Protein AF-A0A535TAW6-F1 (afdb_monomer_lite)

Foldseek 3Di:
DFPLVLLLVLLCQLQDLDDHDDDPLSQLVFPFDAAQADADPDPVVLVVVQVVQLVVVVVVVDDSVPRDRRNDVVNVVSNDTDPVCCPPPSSVVSNVSNVVSNVVSVPADNHWPDWDWDDDPQWIWIDTPQWIWIWRDDPDPPTHIDIDGDD

Radius of gyration: 19.99 Å; chains: 1; bounding box: 45×33×57 Å

Structure (mmCIF, N/CA/C/O backbone):
data_AF-A0A535TAW6-F1
#
_entry.id   AF-A0A535TAW6-F1
#
loop_
_atom_site.group_PDB
_atom_site.id
_atom_site.type_symbol
_atom_site.label_atom_id
_atom_site.label_alt_id
_atom_site.label_comp_id
_atom_site.label_asym_id
_atom_site.label_entity_id
_atom_site.label_seq_id
_atom_site.pdbx_PDB_ins_code
_atom_site.Cartn_x
_atom_site.Cartn_y
_atom_site.Cartn_z
_atom_site.occupancy
_atom_site.B_iso_or_equiv
_atom_site.auth_seq_id
_atom_site.auth_comp_id
_atom_site.auth_asym_id
_atom_site.auth_atom_id
_atom_site.pdbx_PDB_model_num
ATOM 1 N N . MET A 1 1 ? 9.356 -1.434 5.607 1.00 62.69 1 MET A N 1
ATOM 2 C CA . MET A 1 1 ? 8.207 -1.108 6.473 1.00 62.69 1 MET A CA 1
ATOM 3 C C . MET A 1 1 ? 7.799 -2.403 7.137 1.00 62.69 1 MET A C 1
ATOM 5 O O . MET A 1 1 ? 7.620 -3.374 6.413 1.00 62.69 1 MET A O 1
ATOM 9 N N . ASP A 1 2 ? 7.777 -2.448 8.466 1.00 83.88 2 ASP A N 1
ATOM 10 C CA . ASP A 1 2 ? 7.345 -3.631 9.215 1.00 83.88 2 ASP A CA 1
ATOM 11 C C . ASP A 1 2 ? 5.825 -3.872 9.070 1.00 83.88 2 ASP A C 1
ATOM 13 O O . ASP A 1 2 ? 5.075 -2.976 8.664 1.00 83.88 2 ASP A O 1
ATOM 17 N N . GLU A 1 3 ? 5.372 -5.098 9.369 1.00 90.38 3 GLU A N 1
ATOM 18 C CA . GLU A 1 3 ? 3.958 -5.514 9.265 1.00 90.38 3 GLU A CA 1
ATOM 19 C C . GLU A 1 3 ? 3.036 -4.599 10.094 1.00 90.38 3 GLU A C 1
ATOM 21 O O . GLU A 1 3 ? 1.936 -4.257 9.655 1.00 90.38 3 GLU A O 1
ATOM 26 N N . GLY A 1 4 ? 3.497 -4.168 11.272 1.00 92.44 4 GLY A N 1
ATOM 27 C CA . GLY A 1 4 ? 2.750 -3.319 12.197 1.00 92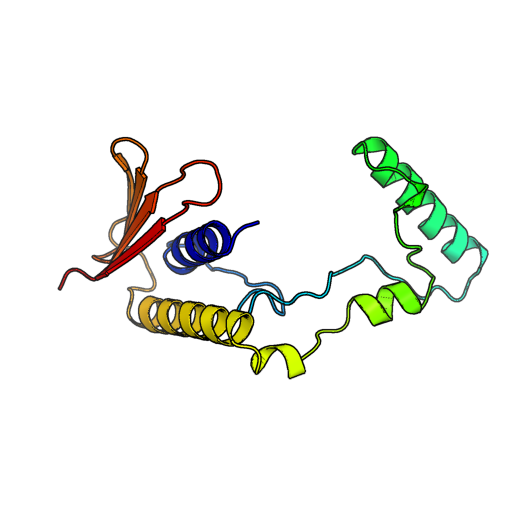.44 4 GLY A CA 1
ATOM 28 C C . GLY A 1 4 ? 2.443 -1.946 11.609 1.00 92.44 4 GLY A C 1
ATOM 29 O O . GLY A 1 4 ? 1.286 -1.523 11.586 1.00 92.44 4 GLY A O 1
ATOM 30 N N . ARG A 1 5 ? 3.452 -1.276 11.043 1.00 92.31 5 ARG A N 1
ATOM 31 C CA . ARG A 1 5 ? 3.289 0.015 10.354 1.00 92.31 5 ARG A CA 1
ATOM 32 C C . ARG A 1 5 ? 2.350 -0.086 9.155 1.00 92.31 5 ARG A C 1
ATOM 34 O O . ARG A 1 5 ? 1.511 0.795 8.973 1.00 92.31 5 ARG A O 1
ATOM 41 N N . ALA A 1 6 ? 2.439 -1.162 8.371 1.00 94.50 6 ALA A N 1
ATOM 42 C CA . ALA A 1 6 ? 1.530 -1.383 7.245 1.00 94.50 6 ALA A CA 1
ATOM 43 C C . ALA A 1 6 ? 0.074 -1.555 7.715 1.00 94.50 6 ALA A C 1
ATOM 45 O O . ALA A 1 6 ? -0.839 -0.931 7.170 1.00 94.50 6 ALA A O 1
ATOM 46 N N . LYS A 1 7 ? -0.151 -2.345 8.772 1.00 96.44 7 LYS A N 1
ATOM 47 C CA . LYS A 1 7 ? -1.482 -2.524 9.369 1.00 96.44 7 LYS A CA 1
ATOM 48 C C . LYS A 1 7 ? -2.036 -1.232 9.968 1.00 96.44 7 LYS A C 1
ATOM 50 O O . LYS A 1 7 ? -3.220 -0.949 9.782 1.00 96.44 7 LYS A O 1
ATOM 55 N N . ALA A 1 8 ? -1.195 -0.449 10.643 1.00 95.75 8 ALA A N 1
ATOM 56 C CA . ALA A 1 8 ? -1.561 0.841 11.217 1.00 95.75 8 ALA A CA 1
ATOM 57 C C . ALA A 1 8 ? -1.992 1.847 10.142 1.00 95.75 8 ALA A C 1
ATOM 59 O O . ALA A 1 8 ? -3.048 2.469 10.269 1.00 95.75 8 ALA A O 1
ATOM 60 N N . ALA A 1 9 ? -1.222 1.961 9.054 1.00 95.75 9 ALA A N 1
ATOM 61 C CA . ALA A 1 9 ? -1.565 2.817 7.922 1.00 95.75 9 ALA A CA 1
ATOM 62 C C . ALA A 1 9 ? -2.913 2.418 7.299 1.00 95.75 9 ALA A C 1
ATOM 64 O O . ALA A 1 9 ? -3.771 3.279 7.097 1.00 95.75 9 ALA A O 1
ATOM 65 N N . ALA A 1 10 ? -3.135 1.116 7.084 1.00 97.81 10 ALA A N 1
ATOM 66 C CA . ALA A 1 10 ? -4.393 0.586 6.561 1.00 97.81 10 ALA A CA 1
ATOM 67 C C . ALA A 1 10 ? -5.589 0.914 7.471 1.00 97.81 10 ALA A C 1
ATOM 69 O O . ALA A 1 10 ? -6.628 1.370 6.991 1.00 97.81 10 ALA A O 1
ATOM 70 N N . ALA A 1 11 ? -5.442 0.716 8.787 1.00 97.56 11 ALA A N 1
ATOM 71 C CA . ALA A 1 11 ? -6.494 0.989 9.764 1.00 97.56 11 ALA A CA 1
ATOM 72 C C . ALA A 1 11 ? -6.862 2.471 9.804 1.00 97.56 11 ALA A C 1
ATOM 74 O O . ALA A 1 11 ? -8.042 2.811 9.721 1.00 97.56 11 ALA A O 1
ATOM 75 N N . LEU A 1 12 ? -5.866 3.356 9.874 1.00 96.12 12 LEU A N 1
ATOM 76 C CA . LEU A 1 12 ? -6.094 4.797 9.827 1.00 96.12 12 LEU A CA 1
ATOM 77 C C . LEU A 1 12 ? -6.789 5.187 8.517 1.00 96.12 12 LEU A C 1
ATOM 79 O O . LEU A 1 12 ? -7.869 5.770 8.562 1.00 96.12 12 LEU A O 1
ATOM 83 N N . LEU A 1 13 ? -6.244 4.792 7.360 1.00 97.12 13 LEU A N 1
ATOM 84 C CA . LEU A 1 13 ? -6.798 5.107 6.038 1.00 97.12 13 LEU A CA 1
ATOM 85 C C . LEU A 1 13 ? -8.260 4.658 5.893 1.00 97.12 13 LEU A C 1
ATOM 87 O O . LEU A 1 13 ? -9.128 5.461 5.535 1.00 97.12 13 LEU A O 1
ATOM 91 N N . LEU A 1 14 ? -8.544 3.388 6.191 1.00 97.31 14 LEU A N 1
ATOM 92 C CA . LEU A 1 14 ? -9.860 2.782 5.982 1.00 97.31 14 LEU A CA 1
ATOM 93 C C . LEU A 1 14 ? -10.900 3.226 7.014 1.00 97.31 14 LEU A C 1
ATOM 95 O O . LEU A 1 14 ? -12.097 3.116 6.739 1.00 97.31 14 LEU A O 1
ATOM 99 N N . THR A 1 15 ? -10.490 3.800 8.145 1.00 95.69 15 THR A N 1
ATOM 100 C CA . THR A 1 15 ? -11.413 4.40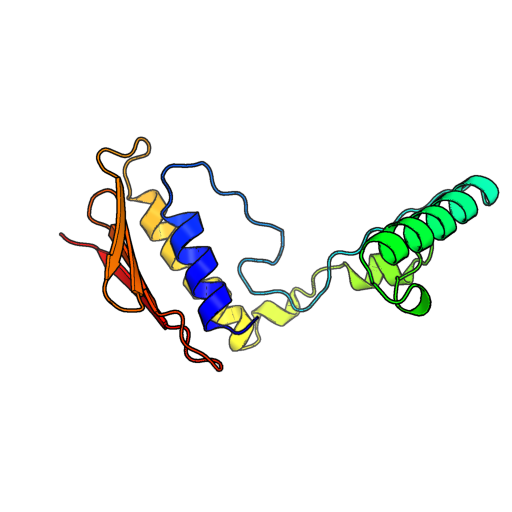5 9.118 1.00 95.69 15 THR A CA 1
ATOM 101 C C . THR A 1 15 ? -11.627 5.904 8.901 1.00 95.69 15 THR A C 1
ATOM 103 O O . THR A 1 15 ? -12.626 6.442 9.380 1.00 95.69 15 THR A O 1
ATOM 106 N N . THR A 1 16 ? -10.797 6.591 8.104 1.00 94.12 16 THR A N 1
ATOM 107 C CA . THR A 1 16 ? -10.971 8.034 7.835 1.00 94.12 16 THR A CA 1
ATOM 108 C C . THR A 1 16 ? -12.324 8.384 7.192 1.00 94.12 16 THR A C 1
ATOM 110 O O . THR A 1 16 ? -12.880 7.575 6.439 1.00 94.12 16 THR A O 1
ATOM 113 N N . PRO A 1 17 ? -12.864 9.601 7.415 1.00 94.75 17 PRO A N 1
ATOM 114 C CA . PRO A 1 17 ? -14.108 10.061 6.781 1.00 94.75 17 PRO A CA 1
ATOM 115 C C . PRO A 1 17 ? -13.993 10.299 5.266 1.00 94.75 17 PRO A C 1
ATOM 117 O O . PRO A 1 17 ? -15.006 10.521 4.608 1.00 94.75 17 PRO A O 1
ATOM 120 N N . PHE A 1 18 ? -12.785 10.262 4.703 1.00 94.12 18 PHE A N 1
ATOM 121 C CA . PHE A 1 18 ? -12.538 10.503 3.283 1.00 94.12 18 PHE A CA 1
ATOM 122 C C . PHE A 1 18 ? -12.797 9.260 2.434 1.00 94.12 18 PHE A C 1
ATOM 124 O O . PHE A 1 18 ? -13.067 8.183 2.963 1.00 94.12 18 PHE A O 1
ATOM 131 N N . THR A 1 19 ? -12.713 9.402 1.110 1.00 94.75 19 THR A N 1
ATOM 132 C CA . THR A 1 19 ? -12.762 8.265 0.180 1.00 94.75 19 THR A CA 1
ATOM 133 C C . THR A 1 19 ? -11.372 7.628 0.103 1.00 94.75 19 THR A C 1
ATOM 135 O O . THR A 1 19 ? -10.472 8.268 -0.442 1.00 94.75 19 THR A O 1
ATOM 138 N N . PRO A 1 20 ? -11.159 6.416 0.651 1.00 96.12 20 PRO A N 1
ATOM 139 C CA . PRO A 1 20 ? -9.865 5.756 0.577 1.00 96.12 20 PRO A CA 1
ATOM 140 C C . PRO A 1 20 ? -9.624 5.229 -0.839 1.00 96.12 20 PRO A C 1
ATOM 142 O O . PRO A 1 20 ? -10.550 4.767 -1.509 1.00 96.12 20 PRO A O 1
ATOM 145 N N . LEU A 1 21 ? -8.366 5.260 -1.261 1.00 97.75 21 LEU A N 1
ATOM 146 C CA . LEU A 1 21 ? -7.879 4.612 -2.470 1.00 97.75 21 LEU A CA 1
ATOM 147 C C . LEU A 1 21 ? -6.777 3.646 -2.050 1.00 97.75 21 LEU A C 1
ATOM 149 O O . LEU A 1 21 ? -5.878 4.047 -1.317 1.00 97.75 21 LEU A O 1
ATOM 153 N N . LEU A 1 22 ? -6.878 2.399 -2.503 1.00 98.12 22 LEU A N 1
ATOM 154 C CA . LEU A 1 22 ? -5.838 1.388 -2.338 1.00 98.12 22 LEU A CA 1
ATOM 155 C C . LEU A 1 22 ? -5.135 1.182 -3.672 1.00 98.12 22 LEU A C 1
ATOM 157 O O . LEU A 1 22 ? -5.773 1.237 -4.730 1.00 98.12 22 LEU A O 1
ATOM 161 N N . PHE A 1 23 ? -3.835 0.928 -3.620 1.00 98.25 23 PHE A N 1
ATOM 162 C CA . PHE A 1 23 ? -3.085 0.502 -4.787 1.00 98.25 23 PHE A CA 1
ATOM 163 C C . PHE A 1 23 ? -3.192 -1.015 -4.983 1.00 98.25 23 PHE A C 1
ATOM 165 O O . PHE A 1 23 ? -3.388 -1.770 -4.034 1.00 98.25 23 PHE A O 1
ATOM 172 N N . GLN A 1 24 ? -3.074 -1.482 -6.226 1.00 98.38 24 GLN A N 1
ATOM 173 C CA . GLN A 1 24 ? -3.189 -2.909 -6.529 1.00 98.38 24 GLN A CA 1
ATOM 174 C C . GLN A 1 24 ? -2.112 -3.724 -5.787 1.00 98.38 24 GLN A C 1
ATOM 176 O O . GLN A 1 24 ? -0.920 -3.445 -5.914 1.00 98.38 24 GLN A O 1
ATOM 181 N N . GLY A 1 25 ? -2.529 -4.728 -5.014 1.00 98.12 25 GLY A N 1
ATOM 182 C CA . GLY A 1 25 ? -1.629 -5.568 -4.223 1.00 98.12 25 GLY A CA 1
ATOM 183 C C . GLY A 1 25 ? -1.237 -4.999 -2.860 1.00 98.12 25 GLY A C 1
ATOM 184 O O . GLY A 1 25 ? -0.581 -5.691 -2.079 1.00 98.12 25 GLY A O 1
ATOM 185 N N . GLU A 1 26 ? -1.655 -3.775 -2.529 1.00 97.94 26 GLU A N 1
ATOM 186 C CA . GLU A 1 26 ? -1.446 -3.177 -1.207 1.00 97.94 26 GLU A CA 1
ATOM 187 C C . GLU A 1 26 ? -2.105 -4.016 -0.104 1.00 97.94 26 GLU A C 1
ATOM 189 O O . GLU A 1 26 ? -1.523 -4.234 0.962 1.00 97.94 26 GLU A O 1
ATOM 194 N N . GLU A 1 27 ? -3.293 -4.557 -0.378 1.00 98.25 27 GLU A N 1
ATOM 195 C CA . GLU A 1 27 ? -4.129 -5.241 0.602 1.00 98.25 27 GLU A CA 1
ATOM 196 C C . GLU A 1 27 ? -3.554 -6.581 1.077 1.00 98.25 27 GLU A C 1
ATOM 198 O O . GLU A 1 27 ? -3.916 -7.061 2.148 1.00 98.25 27 GLU A O 1
ATOM 203 N N . TRP A 1 28 ? -2.635 -7.183 0.320 1.00 97.94 28 TRP A N 1
ATOM 204 C CA . TRP A 1 28 ? -1.896 -8.374 0.744 1.00 97.94 28 TRP A CA 1
ATOM 205 C C . TRP A 1 28 ? -0.403 -8.109 0.941 1.00 97.94 28 TRP A C 1
ATOM 207 O O . TRP A 1 28 ? 0.358 -9.055 1.129 1.00 97.94 28 TRP A O 1
ATOM 217 N N . ALA A 1 29 ? 0.020 -6.841 0.929 1.00 97.31 29 ALA A N 1
ATOM 218 C CA . ALA A 1 29 ? 1.423 -6.439 0.980 1.00 97.31 29 ALA A CA 1
ATOM 219 C C . ALA A 1 29 ? 2.273 -7.152 -0.088 1.00 97.31 29 ALA A C 1
ATOM 221 O O . ALA A 1 29 ? 3.237 -7.842 0.250 1.00 97.31 29 ALA A O 1
ATOM 222 N N . ALA A 1 30 ? 1.875 -7.021 -1.360 1.00 97.75 30 ALA A N 1
ATOM 223 C CA . ALA A 1 30 ? 2.575 -7.597 -2.508 1.00 97.75 30 ALA A CA 1
ATOM 224 C C . ALA A 1 30 ? 4.086 -7.328 -2.443 1.00 97.75 30 ALA A C 1
ATOM 226 O O . ALA A 1 30 ? 4.515 -6.211 -2.145 1.00 97.75 30 ALA A O 1
ATOM 227 N N . SER A 1 31 ? 4.895 -8.351 -2.735 1.00 96.50 31 SER A N 1
ATOM 228 C CA . SER A 1 31 ? 6.358 -8.216 -2.693 1.00 96.50 31 SER A CA 1
ATOM 229 C C . SER A 1 31 ? 6.925 -7.478 -3.914 1.00 96.50 31 SER A C 1
ATOM 231 O O . SER A 1 31 ? 8.051 -6.975 -3.892 1.00 96.50 31 SER A O 1
ATOM 233 N N . THR A 1 32 ? 6.138 -7.415 -4.988 1.00 97.44 32 THR A N 1
ATOM 234 C CA . THR A 1 32 ? 6.523 -6.852 -6.281 1.00 97.44 32 THR A CA 1
ATOM 235 C C . THR A 1 32 ? 6.518 -5.322 -6.244 1.00 97.44 32 THR A C 1
ATOM 237 O O . THR A 1 32 ? 5.536 -4.736 -5.780 1.00 97.44 32 THR A O 1
ATOM 240 N N . PRO A 1 33 ? 7.555 -4.645 -6.768 1.00 95.81 33 PRO A N 1
ATOM 241 C CA . PRO A 1 33 ? 7.525 -3.196 -6.924 1.00 95.81 33 PRO A CA 1
ATOM 242 C C . PRO A 1 33 ? 6.498 -2.782 -7.988 1.00 95.81 33 PRO A C 1
ATOM 244 O O . PRO A 1 33 ? 6.102 -3.583 -8.825 1.00 95.81 33 PRO A O 1
ATOM 247 N N . PHE A 1 34 ? 6.126 -1.503 -8.021 1.00 96.81 34 PHE A N 1
ATOM 248 C CA . PHE A 1 34 ? 5.484 -0.905 -9.192 1.00 96.81 34 PHE A CA 1
ATOM 249 C C . PHE A 1 34 ? 6.423 0.139 -9.789 1.00 96.81 34 PHE A C 1
ATOM 251 O O . PHE A 1 34 ? 6.573 1.242 -9.260 1.00 96.81 34 PHE A O 1
ATOM 258 N N . LEU A 1 35 ? 7.128 -0.251 -10.848 1.00 95.06 35 LEU A N 1
ATOM 259 C CA . LEU A 1 35 ? 8.155 0.568 -11.480 1.00 95.06 35 LEU A CA 1
ATOM 260 C C . LEU A 1 35 ? 7.545 1.449 -12.573 1.00 95.06 35 LEU A C 1
ATOM 262 O O . LEU A 1 35 ? 6.479 1.167 -13.113 1.00 95.06 35 LEU A O 1
ATOM 266 N N . TYR A 1 36 ? 8.246 2.523 -12.928 1.00 94.44 36 TYR A N 1
ATOM 267 C CA . TYR A 1 36 ? 7.909 3.294 -14.122 1.00 94.44 36 TYR A CA 1
ATOM 268 C C . TYR A 1 36 ? 8.468 2.571 -15.353 1.00 94.44 36 TYR A C 1
ATOM 270 O O . TYR A 1 36 ? 9.679 2.387 -15.446 1.00 94.44 36 TYR A O 1
ATOM 278 N N . PHE A 1 37 ? 7.601 2.172 -16.283 1.00 96.62 37 PHE A N 1
ATOM 279 C CA . PHE A 1 37 ? 7.962 1.479 -17.523 1.00 96.62 37 PHE A CA 1
ATOM 280 C C . PHE A 1 37 ? 7.235 2.081 -18.731 1.00 96.62 37 PHE A C 1
ATOM 282 O O . PHE A 1 37 ? 6.163 2.673 -18.616 1.00 96.62 37 PHE A O 1
ATOM 289 N N . THR A 1 38 ? 7.837 1.923 -19.905 1.00 96.69 38 THR A N 1
ATOM 290 C CA . THR A 1 38 ? 7.422 2.491 -21.192 1.00 96.69 38 THR A CA 1
ATOM 291 C C . THR A 1 38 ? 7.835 1.551 -22.328 1.00 96.69 38 THR A C 1
ATOM 293 O O . THR A 1 38 ? 8.749 0.752 -22.169 1.00 96.69 38 THR A O 1
ATOM 296 N N . ALA A 1 39 ? 7.189 1.653 -23.490 1.00 96.56 39 ALA A N 1
ATOM 297 C CA . ALA A 1 39 ? 7.527 0.861 -24.677 1.00 96.56 39 ALA A CA 1
ATOM 298 C C . ALA A 1 39 ? 7.514 1.764 -25.920 1.00 96.56 39 ALA A C 1
ATOM 300 O O . ALA A 1 39 ? 6.602 1.706 -26.745 1.00 96.56 39 ALA A O 1
ATOM 301 N N . HIS A 1 40 ? 8.481 2.682 -26.008 1.00 96.94 40 HIS A N 1
ATOM 302 C CA . HIS A 1 40 ? 8.523 3.643 -27.113 1.00 96.94 40 HIS A CA 1
ATOM 303 C C . HIS A 1 40 ? 9.200 2.991 -28.318 1.00 96.94 40 HIS A C 1
ATOM 305 O O . HIS A 1 40 ? 10.335 2.541 -28.225 1.00 96.94 40 HIS A O 1
ATOM 311 N N . ALA A 1 41 ? 8.510 2.959 -29.460 1.00 95.88 41 ALA A N 1
ATOM 312 C CA . ALA A 1 41 ? 9.066 2.388 -30.686 1.00 95.88 41 ALA A CA 1
ATOM 313 C C . ALA A 1 41 ? 10.179 3.257 -31.302 1.00 95.88 41 ALA A C 1
ATOM 315 O O . ALA A 1 41 ? 11.054 2.728 -31.980 1.00 95.88 41 ALA A O 1
ATOM 316 N N . ASP A 1 42 ? 10.144 4.576 -31.076 1.00 96.94 42 ASP A N 1
ATOM 317 C CA . ASP A 1 42 ? 11.208 5.498 -31.483 1.00 96.94 42 ASP A CA 1
ATOM 318 C C . ASP A 1 42 ? 12.409 5.376 -30.521 1.00 96.94 42 ASP A C 1
ATOM 320 O O . ASP A 1 42 ? 12.285 5.750 -29.346 1.00 96.94 42 ASP A O 1
ATOM 324 N N . PRO A 1 43 ? 13.584 4.913 -30.997 1.00 93.62 43 PRO A N 1
ATOM 325 C CA . PRO A 1 43 ? 14.766 4.751 -30.156 1.00 93.62 43 PRO A CA 1
ATOM 326 C C . PRO A 1 43 ? 15.276 6.061 -29.543 1.00 93.62 43 PRO A C 1
ATOM 328 O O . PRO A 1 43 ? 15.826 6.045 -28.440 1.00 93.62 43 PRO A O 1
ATOM 331 N N . ALA A 1 44 ? 15.109 7.198 -30.230 1.00 96.00 44 ALA A N 1
ATOM 332 C CA . ALA A 1 44 ? 15.553 8.492 -29.720 1.00 96.00 44 ALA A CA 1
ATOM 333 C C . ALA A 1 44 ? 14.689 8.932 -28.533 1.00 96.00 44 ALA A C 1
ATOM 335 O O . ALA A 1 44 ? 15.219 9.366 -27.507 1.00 96.00 44 ALA A O 1
ATOM 336 N N . LEU A 1 45 ? 13.370 8.747 -28.645 1.00 95.19 45 LEU A N 1
ATOM 337 C CA . LEU A 1 45 ? 12.436 9.008 -27.555 1.00 95.19 45 LEU A CA 1
ATOM 338 C C . LEU A 1 45 ? 12.667 8.054 -26.377 1.00 95.19 45 LEU A C 1
ATOM 340 O O . LEU A 1 45 ? 12.746 8.510 -25.237 1.00 95.19 45 LEU A O 1
ATOM 344 N N . GLY A 1 46 ? 12.829 6.754 -26.640 1.00 94.88 46 GLY A N 1
ATOM 345 C CA . GLY A 1 46 ? 13.117 5.763 -25.601 1.00 94.88 46 GLY A CA 1
ATOM 346 C C . GLY A 1 46 ? 14.371 6.119 -24.800 1.00 94.88 46 GLY A C 1
ATOM 347 O O . GLY A 1 46 ? 14.320 6.211 -23.574 1.00 94.88 46 GLY A O 1
ATOM 348 N N . LYS A 1 47 ? 15.472 6.443 -25.492 1.00 94.31 47 LYS A N 1
ATOM 349 C CA . LYS A 1 47 ? 16.717 6.894 -24.854 1.00 94.31 47 LYS A CA 1
ATOM 350 C C . LYS A 1 47 ? 16.521 8.175 -24.039 1.00 94.31 47 LYS A C 1
ATOM 352 O O . LYS A 1 47 ? 17.014 8.261 -22.914 1.00 94.31 47 LYS A O 1
ATOM 357 N N . ALA A 1 48 ? 15.795 9.157 -24.577 1.00 94.88 48 ALA A N 1
ATOM 358 C CA . ALA A 1 48 ? 15.528 10.411 -23.877 1.00 94.88 48 ALA A CA 1
ATOM 359 C C . ALA A 1 48 ? 14.757 10.190 -22.562 1.00 94.88 48 ALA A C 1
ATOM 361 O O . ALA A 1 48 ? 15.095 10.810 -21.551 1.00 94.88 48 ALA A O 1
ATOM 362 N N . VAL A 1 49 ? 13.775 9.280 -22.554 1.00 94.12 49 VAL A N 1
ATOM 363 C CA . VAL A 1 49 ? 13.021 8.896 -21.350 1.00 94.12 49 VAL A CA 1
ATOM 364 C C . VAL A 1 49 ? 13.924 8.211 -20.324 1.00 94.12 49 VAL A C 1
ATOM 366 O O . VAL A 1 49 ? 13.929 8.623 -19.162 1.00 94.12 49 VAL A O 1
ATOM 369 N N . SER A 1 50 ? 14.728 7.221 -20.726 1.00 92.44 50 SER A N 1
ATOM 370 C CA . SER A 1 50 ? 15.627 6.506 -19.806 1.00 92.44 50 SER A CA 1
ATOM 371 C C . SER A 1 50 ? 16.655 7.442 -19.162 1.00 92.44 50 SER A C 1
ATOM 373 O O . SER A 1 50 ? 16.865 7.409 -17.947 1.00 92.44 50 SER A O 1
ATOM 375 N N . GLU A 1 51 ? 17.264 8.336 -19.944 1.00 92.12 51 GLU A N 1
ATOM 376 C CA . GLU A 1 51 ? 18.194 9.335 -19.414 1.00 92.12 51 GLU A CA 1
ATOM 377 C C . GLU A 1 51 ? 17.499 10.384 -18.538 1.00 92.12 51 GLU A C 1
ATOM 379 O O . GLU A 1 51 ? 18.038 10.778 -17.502 1.00 92.12 51 GLU A O 1
ATOM 384 N N . GLY A 1 52 ? 16.305 10.838 -18.938 1.00 91.56 52 GLY A N 1
ATOM 385 C CA . GLY A 1 52 ? 15.483 11.760 -18.157 1.00 91.56 52 GLY A CA 1
ATOM 386 C C . GLY A 1 52 ? 15.178 11.194 -16.776 1.00 91.56 52 GLY A C 1
ATOM 387 O O . GLY A 1 52 ? 15.457 11.847 -15.772 1.00 91.56 52 GLY A O 1
ATOM 388 N N . ARG A 1 53 ? 14.732 9.933 -16.722 1.00 89.56 53 ARG A N 1
ATOM 389 C CA . ARG A 1 53 ? 14.432 9.237 -15.469 1.00 89.56 53 ARG A CA 1
ATOM 390 C C . ARG A 1 53 ? 15.660 9.121 -14.570 1.00 89.56 53 ARG A C 1
ATOM 392 O O . ARG A 1 53 ? 15.578 9.434 -13.389 1.00 89.56 53 ARG A O 1
ATOM 399 N N . ARG A 1 54 ? 16.824 8.743 -15.108 1.00 86.38 54 ARG A N 1
ATOM 400 C CA . ARG A 1 54 ? 18.067 8.677 -14.312 1.00 86.38 54 ARG A CA 1
ATOM 401 C C . ARG A 1 54 ? 18.452 10.038 -13.721 1.00 86.38 54 ARG A C 1
ATOM 403 O O . ARG A 1 54 ? 18.854 10.102 -12.560 1.00 86.38 54 ARG A O 1
ATOM 410 N N . ARG A 1 55 ? 18.291 11.125 -14.487 1.00 85.81 55 ARG A N 1
ATOM 411 C CA . ARG A 1 55 ? 18.562 12.496 -14.016 1.00 85.81 55 ARG A CA 1
ATOM 412 C C . ARG A 1 55 ? 17.592 12.944 -12.921 1.00 85.81 55 ARG A C 1
ATOM 414 O O . ARG A 1 55 ? 18.040 13.519 -11.935 1.00 85.81 55 ARG A O 1
ATOM 421 N N . GLU A 1 56 ? 16.297 12.657 -13.061 1.00 83.88 56 GLU A N 1
ATOM 422 C CA . GLU A 1 56 ? 15.293 12.975 -12.034 1.00 83.88 56 GLU A CA 1
ATOM 423 C C . GLU A 1 56 ? 15.625 12.312 -10.692 1.00 83.88 56 GLU A C 1
ATOM 425 O O . GLU A 1 56 ? 15.587 12.963 -9.654 1.00 83.88 56 GLU A O 1
ATOM 430 N N . PHE A 1 57 ? 16.012 11.034 -10.694 1.00 78.31 57 PHE A N 1
ATOM 431 C CA . PHE A 1 57 ? 16.295 10.289 -9.459 1.00 78.31 57 PHE A CA 1
ATOM 432 C C . PHE A 1 57 ? 17.590 10.719 -8.781 1.00 78.31 57 PHE A C 1
ATOM 434 O O . PHE A 1 57 ? 17.655 10.737 -7.550 1.00 78.31 57 PHE A O 1
ATOM 441 N N . ALA A 1 58 ? 18.590 11.136 -9.561 1.00 75.62 58 ALA A N 1
ATOM 442 C CA . ALA A 1 58 ? 19.789 11.756 -9.012 1.00 75.62 58 ALA A CA 1
ATOM 443 C C . ALA A 1 58 ? 19.442 13.001 -8.172 1.00 75.62 58 ALA A C 1
ATOM 445 O O . ALA A 1 58 ? 20.035 13.211 -7.115 1.00 75.62 58 ALA A O 1
ATOM 446 N N . ALA A 1 59 ? 18.433 13.783 -8.583 1.00 75.44 59 ALA A N 1
ATOM 447 C CA . ALA A 1 59 ? 17.978 14.956 -7.833 1.00 75.44 59 ALA A CA 1
ATOM 448 C C . ALA A 1 59 ? 17.306 14.602 -6.490 1.00 75.44 59 ALA A C 1
ATOM 450 O O . ALA A 1 59 ? 17.317 15.418 -5.573 1.00 75.44 59 ALA A O 1
ATOM 451 N N . PHE A 1 60 ? 16.780 13.381 -6.342 1.00 77.06 60 PHE A N 1
ATOM 452 C CA . PHE A 1 60 ? 16.215 12.864 -5.088 1.00 77.06 60 PHE A CA 1
ATOM 453 C C . PHE A 1 60 ? 17.240 12.113 -4.216 1.00 77.06 60 PHE A C 1
ATOM 455 O O . PHE A 1 60 ? 16.863 11.492 -3.223 1.00 77.06 60 PHE A O 1
ATOM 462 N N . GLY A 1 61 ? 18.533 12.148 -4.569 1.00 76.06 61 GLY A N 1
ATOM 463 C CA . GLY A 1 61 ? 19.610 11.500 -3.810 1.00 76.06 61 GLY A CA 1
ATOM 464 C C . GLY A 1 61 ? 19.707 9.984 -4.009 1.00 76.06 61 GLY A C 1
ATOM 465 O O . GLY A 1 61 ? 20.391 9.302 -3.246 1.00 76.06 61 GLY A O 1
ATOM 466 N N . TRP A 1 62 ? 19.026 9.436 -5.017 1.00 76.06 62 TRP A N 1
ATOM 467 C CA . TRP A 1 62 ? 19.095 8.012 -5.339 1.00 76.06 62 TRP A CA 1
ATOM 468 C C . TRP A 1 62 ? 20.327 7.718 -6.190 1.00 76.06 62 TRP A C 1
ATOM 470 O O . TRP A 1 62 ? 20.719 8.527 -7.029 1.00 76.06 62 TRP A O 1
ATOM 480 N N . ASN A 1 63 ? 20.919 6.532 -6.009 1.00 78.25 63 ASN A N 1
ATOM 481 C CA . ASN A 1 63 ? 21.997 6.075 -6.882 1.00 78.25 63 ASN A CA 1
ATOM 482 C C . ASN A 1 63 ? 21.433 5.838 -8.301 1.00 78.25 63 ASN A C 1
ATOM 484 O O . ASN A 1 63 ? 20.614 4.924 -8.459 1.00 78.25 63 ASN A O 1
ATOM 488 N N . PRO A 1 64 ? 21.871 6.602 -9.323 1.00 75.06 64 PRO A N 1
ATOM 489 C CA . PRO A 1 64 ? 21.353 6.488 -10.686 1.00 75.06 64 PRO A CA 1
ATOM 490 C C . PRO A 1 64 ? 21.541 5.097 -11.298 1.00 75.06 64 PRO A C 1
ATOM 492 O O . PRO A 1 64 ? 20.695 4.658 -12.074 1.00 75.06 64 PRO A O 1
ATOM 495 N N . ASP A 1 65 ? 22.598 4.379 -10.908 1.00 76.69 65 ASP A N 1
ATOM 496 C CA . ASP A 1 65 ? 22.910 3.037 -11.419 1.00 76.69 65 ASP A CA 1
ATOM 497 C C . ASP A 1 65 ? 21.929 1.972 -10.915 1.00 76.69 65 ASP A C 1
ATOM 499 O O . ASP A 1 65 ? 21.864 0.869 -11.452 1.00 76.69 65 ASP A O 1
ATOM 503 N N . LYS A 1 66 ? 21.150 2.292 -9.875 1.00 81.94 66 LYS A N 1
ATOM 504 C CA . LYS A 1 66 ? 20.112 1.411 -9.328 1.00 81.94 66 LYS A CA 1
ATOM 505 C C . LYS A 1 66 ? 18.720 1.706 -9.881 1.00 81.94 66 LYS A C 1
ATOM 507 O O . LYS A 1 66 ? 17.776 1.023 -9.493 1.00 81.94 66 LYS A O 1
ATOM 512 N N . VAL A 1 67 ? 18.569 2.717 -10.739 1.00 86.12 67 VAL A N 1
ATOM 513 C CA . VAL A 1 67 ? 17.279 3.082 -11.334 1.00 86.12 67 VAL A CA 1
ATOM 514 C C . VAL A 1 67 ? 16.995 2.132 -12.504 1.00 86.12 67 VAL A C 1
ATOM 516 O O . VAL A 1 67 ? 17.740 2.172 -13.488 1.00 86.12 67 VAL A O 1
ATOM 519 N N . PRO A 1 68 ? 15.941 1.291 -12.432 1.00 91.81 68 PRO A N 1
ATOM 520 C CA . PRO A 1 68 ? 15.586 0.389 -13.525 1.00 91.81 68 PRO A CA 1
ATOM 521 C C . PRO A 1 68 ? 15.311 1.169 -14.812 1.00 91.81 68 PRO A C 1
ATOM 523 O O . PRO A 1 68 ? 14.708 2.244 -14.776 1.00 91.81 68 PRO A O 1
ATOM 526 N N . ASP A 1 69 ? 15.765 0.640 -15.948 1.00 93.38 69 ASP A N 1
ATOM 527 C CA . ASP A 1 69 ? 15.539 1.280 -17.242 1.00 93.38 69 ASP A CA 1
ATOM 528 C C . ASP A 1 69 ? 14.058 1.147 -17.634 1.00 93.38 69 ASP A C 1
ATOM 530 O O . ASP A 1 69 ? 13.564 0.024 -17.762 1.00 93.38 69 ASP A O 1
ATOM 534 N N . PRO A 1 70 ? 13.322 2.253 -17.842 1.00 95.50 70 PRO A N 1
ATOM 535 C CA . PRO A 1 70 ? 11.908 2.182 -18.182 1.00 95.50 70 PRO A CA 1
ATOM 536 C C . PRO A 1 70 ? 11.627 1.565 -19.558 1.00 95.50 70 PRO A C 1
ATOM 538 O O . PRO A 1 70 ? 10.478 1.216 -19.798 1.00 95.50 70 PRO A O 1
ATOM 541 N N . GLN A 1 71 ? 12.607 1.449 -20.462 1.00 95.44 71 GLN A N 1
ATOM 542 C CA . GLN A 1 71 ? 12.442 0.776 -21.763 1.00 95.44 71 GLN A CA 1
ATOM 543 C C . GLN A 1 71 ? 12.802 -0.718 -21.720 1.00 95.44 71 GLN A C 1
ATOM 545 O O . GLN A 1 71 ? 12.542 -1.430 -22.689 1.00 95.44 71 GLN A O 1
ATOM 550 N N . ASP A 1 72 ? 13.395 -1.207 -20.625 1.00 95.81 72 ASP A N 1
ATOM 551 C CA . ASP A 1 72 ? 13.693 -2.631 -20.456 1.00 95.81 72 ASP A CA 1
ATOM 552 C C . ASP A 1 72 ? 12.388 -3.404 -20.172 1.00 95.81 72 ASP A C 1
ATOM 554 O O . ASP A 1 72 ? 11.716 -3.115 -19.172 1.00 95.81 72 ASP A O 1
ATOM 558 N N . PRO A 1 73 ? 12.018 -4.412 -20.990 1.00 96.94 73 PRO A N 1
ATOM 559 C CA . PRO A 1 73 ? 10.871 -5.275 -20.710 1.00 96.94 73 PRO A CA 1
ATOM 560 C C . PRO A 1 73 ? 10.902 -5.887 -19.301 1.00 96.94 73 PRO A C 1
ATOM 562 O O . PRO A 1 73 ? 9.851 -6.063 -18.683 1.00 96.94 73 PRO A O 1
ATOM 565 N N . GLY A 1 74 ? 12.091 -6.150 -18.749 1.00 97.38 74 GLY A N 1
ATOM 566 C CA . GLY A 1 74 ? 12.274 -6.640 -17.386 1.00 97.38 74 GLY A CA 1
ATOM 567 C C . GLY A 1 74 ? 11.705 -5.709 -16.309 1.00 97.38 74 GLY A C 1
ATOM 568 O O . GLY A 1 74 ? 11.279 -6.197 -15.263 1.00 97.38 74 GLY A O 1
ATOM 569 N N . THR A 1 75 ? 11.639 -4.397 -16.550 1.00 96.62 75 THR A N 1
ATOM 570 C CA . THR A 1 75 ? 11.040 -3.412 -15.627 1.00 96.62 75 THR A CA 1
ATOM 571 C C . THR A 1 75 ? 9.518 -3.567 -15.554 1.00 96.62 75 THR A C 1
ATOM 573 O O . THR A 1 75 ? 8.928 -3.494 -14.472 1.00 96.62 75 THR A O 1
ATOM 576 N N . PHE A 1 76 ? 8.875 -3.842 -16.693 1.00 98.12 76 PHE A N 1
ATOM 577 C CA . PHE A 1 76 ? 7.451 -4.177 -16.743 1.00 98.12 76 PHE A CA 1
ATOM 578 C C . PHE A 1 76 ? 7.176 -5.535 -16.090 1.00 98.12 76 PHE A C 1
ATOM 580 O O . PHE A 1 76 ? 6.286 -5.639 -15.249 1.00 98.12 76 PHE A O 1
ATOM 587 N N . GLU A 1 77 ? 7.963 -6.562 -16.427 1.00 98.31 77 GLU A N 1
ATOM 588 C CA . GLU A 1 77 ? 7.788 -7.912 -15.877 1.00 98.31 77 GLU A CA 1
ATOM 589 C C . GLU A 1 77 ? 7.930 -7.942 -14.348 1.00 98.31 77 GLU A C 1
ATOM 591 O O . GLU A 1 77 ? 7.122 -8.574 -13.670 1.00 98.31 77 GLU A O 1
ATOM 596 N N . GLN A 1 78 ? 8.884 -7.195 -13.782 1.00 97.19 78 GLN A N 1
ATOM 597 C CA . GLN A 1 78 ? 9.040 -7.050 -12.327 1.00 97.19 78 GLN A CA 1
ATOM 598 C C . GLN A 1 78 ? 7.858 -6.347 -11.644 1.00 97.19 78 GLN A C 1
ATOM 600 O O . GLN A 1 78 ? 7.684 -6.507 -10.438 1.00 97.19 78 GLN A O 1
ATOM 605 N N . SER A 1 79 ? 7.056 -5.585 -12.396 1.00 98.06 79 SER A N 1
ATOM 606 C CA . SER A 1 79 ? 5.896 -4.854 -11.871 1.00 98.06 79 SER A CA 1
ATOM 607 C C . SER A 1 79 ? 4.590 -5.654 -11.915 1.00 98.06 79 SER A C 1
ATOM 609 O O . SER A 1 79 ? 3.537 -5.154 -11.510 1.00 98.06 79 SER A O 1
ATOM 611 N N . LYS A 1 80 ? 4.624 -6.891 -12.427 1.00 98.50 80 LYS A N 1
ATOM 612 C CA . LYS A 1 80 ? 3.459 -7.778 -12.442 1.00 98.50 80 LYS A CA 1
ATOM 613 C C . LYS A 1 80 ? 3.245 -8.396 -11.069 1.00 98.50 80 LYS A C 1
ATOM 615 O O . LYS A 1 80 ? 4.157 -8.987 -10.502 1.00 98.50 80 LYS A O 1
ATOM 620 N N . LEU A 1 81 ? 2.008 -8.322 -10.587 1.00 98.56 81 LEU A N 1
ATOM 621 C CA . LEU A 1 81 ? 1.599 -8.946 -9.333 1.00 98.56 81 LEU A CA 1
ATOM 622 C C . LEU A 1 81 ? 1.756 -10.468 -9.397 1.00 98.56 81 LEU A C 1
ATOM 624 O O . LEU A 1 81 ? 1.277 -11.119 -10.330 1.00 98.56 81 LEU A O 1
ATOM 628 N N . ARG A 1 82 ? 2.376 -11.022 -8.358 1.00 98.12 82 ARG A N 1
ATOM 629 C CA . ARG A 1 82 ? 2.497 -12.461 -8.116 1.00 98.12 82 ARG A CA 1
ATOM 630 C C . ARG A 1 82 ? 1.313 -12.943 -7.292 1.00 98.12 82 ARG A C 1
ATOM 632 O O . ARG A 1 82 ? 1.313 -12.861 -6.068 1.00 98.12 82 ARG A O 1
ATOM 639 N N . TRP A 1 83 ? 0.267 -13.402 -7.963 1.00 98.06 83 TRP A N 1
ATOM 640 C CA . TRP A 1 83 ? -0.986 -13.801 -7.315 1.00 98.06 83 TRP A CA 1
ATOM 641 C C . TRP A 1 83 ? -0.836 -15.026 -6.405 1.00 98.06 83 TRP A C 1
ATOM 643 O O . TRP A 1 83 ? -1.564 -15.159 -5.426 1.00 98.06 83 TRP A O 1
ATOM 653 N N . GLU A 1 84 ? 0.142 -15.883 -6.681 1.00 97.88 84 GLU A N 1
ATOM 654 C CA . GLU A 1 84 ? 0.519 -17.029 -5.856 1.00 97.88 84 GLU A CA 1
ATOM 655 C C . GLU A 1 84 ? 1.009 -16.635 -4.449 1.00 97.88 84 GLU A C 1
ATOM 657 O O . GLU A 1 84 ? 0.986 -17.453 -3.528 1.00 97.88 84 GLU A O 1
ATOM 662 N N . GLU A 1 85 ? 1.412 -15.374 -4.241 1.00 97.81 85 GLU A N 1
ATOM 663 C CA . GLU A 1 85 ? 1.803 -14.852 -2.927 1.00 97.81 85 GLU A CA 1
ATOM 664 C C . GLU A 1 85 ? 0.649 -14.877 -1.925 1.00 97.81 85 GLU A C 1
ATOM 666 O O . GLU A 1 85 ? 0.887 -15.057 -0.732 1.00 97.81 85 GLU A O 1
ATOM 671 N N . LEU A 1 86 ? -0.599 -14.780 -2.397 1.00 97.38 86 LEU A N 1
ATOM 672 C CA . LEU A 1 86 ? -1.797 -14.796 -1.555 1.00 97.38 86 LEU A CA 1
ATOM 673 C C . LEU A 1 86 ? -1.907 -16.041 -0.672 1.00 97.38 86 LEU A C 1
ATOM 675 O O . LEU A 1 86 ? -2.526 -15.986 0.394 1.00 97.38 86 LEU A O 1
ATOM 679 N N . ASP A 1 87 ? -1.300 -17.152 -1.091 1.00 96.56 87 ASP A N 1
ATOM 680 C CA . ASP A 1 87 ? -1.317 -18.390 -0.323 1.00 96.56 87 ASP A CA 1
ATOM 681 C C . ASP A 1 87 ? -0.256 -18.465 0.775 1.00 96.56 87 ASP A C 1
ATOM 683 O O . ASP A 1 87 ? -0.304 -19.345 1.649 1.00 96.56 87 ASP A O 1
ATOM 687 N N . GLN A 1 88 ? 0.683 -17.527 0.788 1.00 97.94 88 GLN A N 1
ATOM 688 C CA . GLN A 1 88 ? 1.711 -17.482 1.810 1.00 97.94 88 GLN A CA 1
ATOM 689 C C . GLN A 1 88 ? 1.150 -16.859 3.100 1.00 97.94 88 GLN A C 1
ATOM 691 O O . GLN A 1 88 ? 0.327 -15.939 3.053 1.00 97.94 88 GLN A O 1
ATOM 696 N N . PRO A 1 89 ? 1.594 -17.318 4.287 1.00 97.50 89 PRO A N 1
ATOM 697 C CA . PRO A 1 89 ? 1.003 -16.900 5.558 1.00 97.50 89 PRO A CA 1
ATOM 698 C C . PRO A 1 89 ? 0.983 -15.385 5.796 1.00 97.50 89 PRO A C 1
ATOM 700 O O . PRO A 1 89 ? -0.004 -14.877 6.318 1.00 97.50 89 PRO A O 1
ATOM 703 N N . TYR A 1 90 ? 2.048 -14.669 5.426 1.00 96.12 90 TYR A N 1
ATOM 704 C CA . TYR A 1 90 ? 2.152 -13.219 5.616 1.00 96.12 90 TYR A CA 1
ATOM 705 C C . TYR A 1 90 ? 1.104 -12.455 4.792 1.00 96.12 90 TYR A C 1
ATOM 707 O O . TYR A 1 90 ? 0.269 -11.745 5.353 1.00 96.12 90 TYR A O 1
ATOM 715 N N . HIS A 1 91 ? 1.078 -12.685 3.479 1.00 97.88 91 HIS A N 1
ATOM 716 C CA . HIS A 1 91 ? 0.148 -12.032 2.559 1.00 97.88 91 HIS A CA 1
ATOM 717 C C . HIS A 1 91 ? -1.313 -12.375 2.874 1.00 97.88 91 HIS A C 1
ATOM 719 O O . HIS A 1 91 ? -2.172 -11.493 2.892 1.00 97.88 91 HIS A O 1
ATOM 725 N N . ARG A 1 92 ? -1.595 -13.637 3.235 1.00 98.00 92 ARG A N 1
ATOM 726 C CA . ARG A 1 92 ? -2.933 -14.067 3.670 1.00 98.00 92 ARG A CA 1
ATOM 727 C C . ARG A 1 92 ? -3.407 -13.317 4.919 1.00 98.00 92 ARG A C 1
ATOM 729 O O . ARG A 1 92 ? -4.573 -12.927 4.979 1.00 98.00 92 ARG A O 1
ATOM 736 N N . ARG A 1 93 ? -2.530 -13.109 5.911 1.00 97.38 93 ARG A N 1
ATOM 737 C CA . ARG A 1 93 ? -2.860 -12.337 7.125 1.00 97.38 93 ARG A CA 1
ATOM 738 C C . ARG A 1 93 ? -3.134 -10.870 6.807 1.00 97.38 93 ARG A C 1
ATOM 740 O O . ARG A 1 93 ? -4.098 -10.325 7.337 1.00 97.38 93 ARG A O 1
ATOM 747 N N . MET A 1 94 ? -2.327 -10.252 5.943 1.00 98.19 94 MET A N 1
ATOM 748 C CA . MET A 1 94 ? -2.560 -8.875 5.496 1.00 98.19 94 MET A CA 1
ATOM 749 C C . MET A 1 94 ? -3.899 -8.750 4.765 1.00 98.19 94 MET A C 1
ATOM 751 O O . MET A 1 94 ? -4.712 -7.902 5.122 1.00 98.19 94 MET A O 1
ATOM 755 N N . LEU A 1 95 ? -4.205 -9.671 3.849 1.00 98.56 95 LEU A N 1
ATOM 756 C CA . LEU A 1 95 ? -5.484 -9.662 3.139 1.00 98.56 95 LEU A CA 1
ATOM 757 C C . LEU A 1 95 ? -6.683 -9.838 4.081 1.00 98.56 95 LEU A C 1
ATOM 759 O O . LEU A 1 95 ? -7.710 -9.183 3.898 1.00 98.56 95 LEU A O 1
ATOM 763 N N . GLY A 1 96 ? -6.566 -10.708 5.089 1.00 98.38 96 GLY A N 1
ATOM 764 C CA . GLY A 1 96 ? -7.572 -10.848 6.146 1.00 98.38 96 GLY A CA 1
ATOM 765 C C . GLY A 1 96 ? -7.806 -9.530 6.886 1.00 98.38 96 GLY A C 1
ATOM 766 O O . GLY A 1 96 ? -8.938 -9.062 6.955 1.00 98.38 96 GLY A O 1
ATOM 767 N N . TRP A 1 97 ? -6.725 -8.876 7.319 1.00 98.19 97 TRP A N 1
ATOM 768 C CA . TRP A 1 97 ? -6.774 -7.571 7.983 1.00 98.19 97 TRP A CA 1
ATOM 769 C C . TRP A 1 97 ? -7.508 -6.507 7.155 1.00 98.19 97 TRP A C 1
ATOM 771 O O . TRP A 1 97 ? -8.423 -5.851 7.652 1.00 98.19 97 TRP A O 1
ATOM 781 N N . TYR A 1 98 ? -7.171 -6.367 5.870 1.00 98.62 98 TYR A N 1
ATOM 782 C CA . TYR A 1 98 ? -7.855 -5.423 4.980 1.00 98.62 98 TYR A CA 1
ATOM 783 C C . TYR A 1 98 ? -9.339 -5.757 4.793 1.00 98.62 98 TYR A C 1
ATOM 785 O O . TYR A 1 98 ? -10.177 -4.854 4.790 1.00 98.62 98 TYR A O 1
ATOM 793 N N . ARG A 1 99 ? -9.691 -7.042 4.659 1.00 98.62 99 ARG A N 1
ATOM 794 C CA . ARG A 1 99 ? -11.091 -7.480 4.537 1.00 98.62 99 ARG A CA 1
ATOM 795 C C . ARG A 1 99 ? -11.905 -7.122 5.775 1.00 98.62 99 ARG A C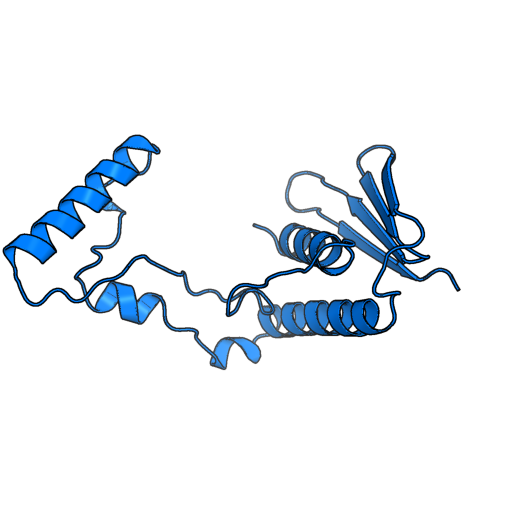 1
ATOM 797 O O . ARG A 1 99 ? -13.012 -6.606 5.618 1.00 98.62 99 ARG A O 1
ATOM 804 N N . ASP A 1 100 ? -11.350 -7.332 6.963 1.00 98.19 100 ASP A N 1
ATOM 805 C CA . ASP A 1 100 ? -12.006 -7.000 8.229 1.00 98.19 100 ASP A CA 1
ATOM 806 C C . ASP A 1 100 ? -12.229 -5.484 8.352 1.00 98.19 100 ASP A C 1
ATOM 808 O O . ASP A 1 100 ? -13.346 -5.037 8.633 1.00 98.19 100 ASP A O 1
ATOM 812 N N . LEU A 1 101 ? -11.215 -4.673 8.024 1.00 98.06 101 LEU A N 1
ATOM 813 C CA . LEU A 1 101 ? -11.323 -3.210 8.012 1.00 98.06 101 LEU A CA 1
ATOM 814 C C . LEU A 1 101 ? -12.357 -2.700 6.999 1.00 98.06 101 LEU A C 1
ATOM 816 O O . LEU A 1 101 ? -13.148 -1.810 7.315 1.00 98.06 101 LEU A O 1
ATOM 820 N N . ILE A 1 102 ? -12.394 -3.261 5.787 1.00 98.00 102 ILE A N 1
ATOM 821 C CA . ILE A 1 102 ? -13.382 -2.892 4.763 1.00 98.00 102 ILE A CA 1
ATOM 822 C C . ILE A 1 102 ? -14.792 -3.299 5.208 1.00 98.00 102 ILE A C 1
ATOM 824 O O . ILE A 1 102 ? -15.736 -2.521 5.048 1.00 98.00 102 ILE A O 1
ATOM 828 N N . ALA A 1 103 ? -14.960 -4.490 5.787 1.00 97.38 103 ALA A N 1
ATOM 829 C CA . ALA A 1 103 ? -16.242 -4.948 6.316 1.00 97.38 103 ALA A CA 1
ATOM 830 C C . ALA A 1 103 ? -16.739 -4.055 7.464 1.00 97.38 103 ALA A C 1
ATOM 832 O O . ALA A 1 103 ? -17.925 -3.722 7.517 1.00 97.38 103 ALA A O 1
ATOM 833 N N . MET A 1 104 ? -15.840 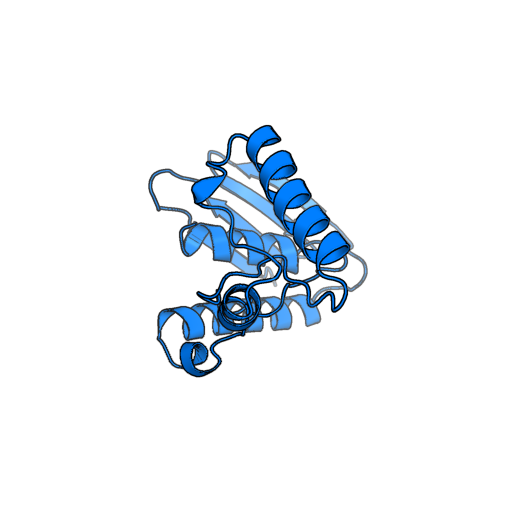-3.613 8.346 1.00 95.88 104 MET A N 1
ATOM 834 C CA . MET A 1 104 ? -16.131 -2.614 9.374 1.00 95.88 104 MET A CA 1
ATOM 835 C C . MET A 1 104 ? -16.525 -1.270 8.754 1.00 95.88 104 MET A C 1
ATOM 837 O O . MET A 1 104 ? -17.606 -0.764 9.048 1.00 95.88 104 MET A O 1
ATOM 841 N N . ARG A 1 105 ? -15.730 -0.730 7.820 1.00 95.69 105 ARG A N 1
ATOM 842 C CA . ARG A 1 105 ? -16.018 0.543 7.138 1.00 95.69 105 ARG A CA 1
ATOM 843 C C . ARG A 1 105 ? -17.403 0.561 6.488 1.00 95.69 105 ARG A C 1
ATOM 845 O O . ARG A 1 105 ? -18.081 1.582 6.532 1.00 95.69 105 ARG A O 1
ATOM 852 N N . ARG A 1 106 ? -17.851 -0.558 5.907 1.00 94.94 106 ARG A N 1
ATOM 853 C CA . ARG A 1 106 ? -19.186 -0.679 5.285 1.00 94.94 106 ARG A CA 1
ATOM 854 C C . ARG A 1 106 ? -20.344 -0.534 6.277 1.00 94.94 106 ARG A C 1
ATOM 856 O O . ARG A 1 106 ? -21.447 -0.214 5.844 1.00 94.94 106 ARG A O 1
ATOM 863 N N . ARG A 1 107 ? -20.110 -0.775 7.569 1.00 93.75 107 ARG A N 1
ATOM 864 C CA . ARG A 1 107 ? -21.093 -0.584 8.648 1.00 93.75 107 ARG A CA 1
ATOM 865 C C . ARG A 1 107 ? -21.071 0.835 9.224 1.00 93.75 107 ARG A C 1
ATOM 867 O O . ARG A 1 107 ? -22.024 1.229 9.889 1.00 93.75 107 ARG A O 1
ATOM 874 N N . MET A 1 108 ? -20.015 1.606 8.962 1.00 93.38 108 MET A N 1
ATOM 875 C CA . MET A 1 108 ? -19.887 2.982 9.440 1.00 93.38 108 MET A CA 1
ATOM 876 C C . MET A 1 108 ? -20.778 3.944 8.631 1.00 93.38 108 MET A C 1
ATOM 878 O O . MET A 1 108 ? -20.997 3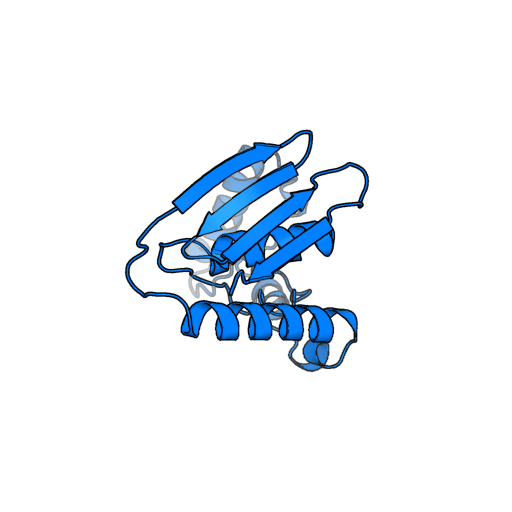.731 7.434 1.00 93.38 108 MET A O 1
ATOM 882 N N . PRO A 1 109 ? -21.258 5.049 9.232 1.00 91.88 109 PRO A N 1
ATOM 883 C CA . PRO A 1 109 ? -21.980 6.089 8.504 1.00 91.88 109 PRO A CA 1
ATOM 884 C C . PRO A 1 109 ? -21.153 6.677 7.350 1.00 91.88 109 PRO A C 1
ATOM 886 O O . PRO A 1 109 ? -19.986 7.031 7.527 1.00 91.88 109 PRO A O 1
ATOM 889 N N . ALA A 1 110 ? -21.770 6.840 6.173 1.00 87.81 110 ALA A N 1
ATOM 890 C CA . ALA A 1 110 ? -21.100 7.400 4.993 1.00 87.81 110 ALA A CA 1
ATOM 891 C C . ALA A 1 110 ? -20.623 8.847 5.216 1.00 87.81 110 ALA A C 1
ATOM 893 O O . ALA A 1 110 ? -19.526 9.209 4.799 1.00 87.81 110 ALA A O 1
ATOM 894 N N . VAL A 1 111 ? -21.429 9.649 5.918 1.00 91.31 111 VAL A N 1
ATOM 895 C CA . VAL A 1 111 ? -21.051 10.976 6.414 1.00 91.31 111 VAL A CA 1
ATOM 896 C C . VAL A 1 111 ? -20.708 10.834 7.889 1.00 91.31 111 VAL A C 1
ATOM 898 O O . VAL A 1 111 ? -21.556 10.409 8.677 1.00 91.31 111 VAL A O 1
ATOM 901 N N . ALA A 1 112 ? -19.470 11.170 8.249 1.00 93.75 112 ALA A N 1
ATOM 902 C CA . ALA A 1 112 ? -19.027 11.093 9.634 1.00 93.75 112 ALA A CA 1
ATOM 903 C C . ALA A 1 112 ? -19.806 12.078 10.513 1.00 93.75 1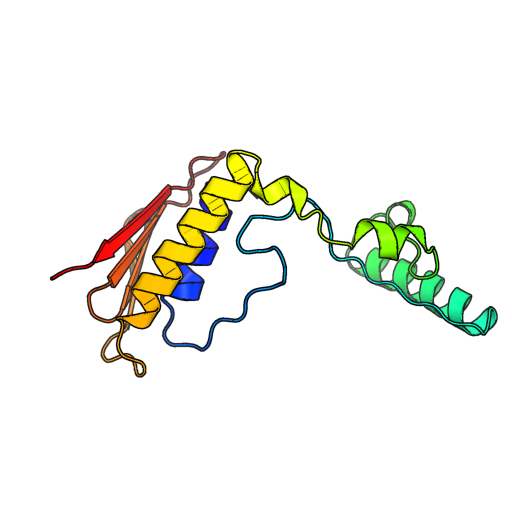12 ALA A C 1
ATOM 905 O O . ALA A 1 112 ? -20.005 13.233 10.134 1.00 93.75 112 ALA A O 1
ATOM 906 N N . ARG A 1 113 ? -20.242 11.621 11.689 1.00 93.25 113 ARG A N 1
ATOM 907 C CA . ARG A 1 113 ? -20.962 12.443 12.676 1.00 93.25 113 ARG A CA 1
ATOM 908 C C . ARG A 1 113 ? -19.997 13.073 13.671 1.00 93.25 113 ARG A C 1
ATOM 910 O O . ARG A 1 113 ? -20.248 14.172 14.156 1.00 93.25 113 ARG A O 1
ATOM 917 N N . GLY A 1 114 ? -18.891 12.390 13.953 1.00 93.62 114 GLY A N 1
ATOM 918 C CA . GLY A 1 114 ? -17.812 12.903 14.784 1.00 93.62 114 GLY A CA 1
ATOM 919 C C . GLY A 1 114 ? -16.488 12.235 14.452 1.00 93.62 114 GLY A C 1
ATOM 920 O O . GLY A 1 114 ? -16.433 11.027 14.227 1.00 93.62 114 GLY A O 1
ATOM 921 N N . VAL A 1 115 ? -15.424 13.036 14.433 1.00 96.19 115 VAL A N 1
ATOM 922 C CA . VAL A 1 115 ? -14.045 12.570 14.279 1.00 96.19 115 VAL A CA 1
ATOM 923 C C . VAL A 1 115 ? -13.191 13.257 15.332 1.00 96.19 115 VAL A C 1
ATOM 925 O O . VAL A 1 115 ? -13.285 14.473 15.509 1.00 96.19 115 VAL A O 1
ATOM 928 N N . LYS A 1 116 ? -12.357 12.488 16.025 1.00 96.56 116 LYS A N 1
ATOM 929 C CA . LYS A 1 116 ? -11.365 13.007 16.966 1.00 96.56 116 LYS A CA 1
ATOM 930 C C . LYS A 1 116 ? -10.030 12.337 16.695 1.00 96.56 116 LYS A C 1
ATOM 932 O O . LYS A 1 116 ? -9.973 11.141 16.437 1.00 96.56 116 LYS A O 1
ATOM 937 N N . ALA A 1 117 ? -8.959 13.108 16.785 1.00 96.00 117 ALA A N 1
ATOM 938 C CA . ALA A 1 117 ? -7.604 12.591 16.751 1.00 96.00 117 ALA A CA 1
ATOM 939 C C . ALA A 1 117 ? -6.799 13.293 17.837 1.00 96.00 117 ALA A C 1
ATOM 941 O O . ALA A 1 117 ? -6.872 14.515 17.970 1.00 96.00 117 ALA A O 1
ATOM 942 N N . HIS A 1 118 ? -6.071 12.523 18.631 1.00 95.62 118 HIS A N 1
ATOM 943 C CA . HIS A 1 118 ? -5.183 13.050 19.657 1.00 95.62 118 HIS A CA 1
ATOM 944 C C . HIS A 1 118 ? -4.018 12.092 19.884 1.00 95.62 118 HIS A C 1
ATOM 946 O O . HIS A 1 118 ? -4.011 10.963 19.390 1.00 95.62 118 HIS A O 1
ATOM 952 N N . VAL A 1 119 ? -3.026 12.576 20.620 1.00 95.00 119 VAL A N 1
ATOM 953 C CA . VAL A 1 119 ? -1.911 11.766 21.098 1.00 95.00 119 VAL A CA 1
ATOM 954 C C . VAL A 1 119 ? -2.149 11.472 22.574 1.00 95.00 119 VAL A C 1
ATOM 956 O O . VAL A 1 119 ? -2.450 12.390 23.338 1.00 95.00 119 VAL A O 1
ATOM 959 N N . ASP A 1 120 ? -2.031 10.204 22.954 1.00 91.44 120 ASP A N 1
ATOM 960 C CA . ASP A 1 120 ? -2.098 9.725 24.334 1.00 91.44 120 ASP A CA 1
ATOM 961 C C . ASP A 1 120 ? -0.795 8.985 24.656 1.00 91.44 120 ASP A C 1
ATOM 963 O O . ASP A 1 120 ? -0.557 7.876 24.175 1.00 91.44 120 ASP A O 1
ATOM 967 N N . GLY A 1 121 ? 0.100 9.648 25.392 1.00 89.19 121 GLY A N 1
ATOM 968 C CA . GLY A 1 121 ? 1.468 9.171 25.592 1.00 89.19 121 GLY A CA 1
ATOM 969 C C . GLY A 1 121 ? 2.240 9.074 24.272 1.00 89.19 121 GLY A C 1
ATOM 970 O O . GLY A 1 121 ? 2.485 10.084 23.615 1.00 89.19 121 GLY A O 1
ATOM 971 N N . ASP A 1 122 ? 2.627 7.856 23.898 1.00 87.12 122 ASP A N 1
ATOM 972 C CA . ASP A 1 122 ? 3.318 7.505 22.650 1.00 87.12 122 ASP A CA 1
ATOM 973 C C . ASP A 1 122 ? 2.368 6.975 21.558 1.00 87.12 122 ASP A C 1
ATOM 975 O O . ASP A 1 122 ? 2.810 6.493 20.509 1.00 87.12 122 ASP A O 1
ATOM 979 N N . ARG A 1 123 ? 1.052 7.061 21.792 1.00 91.44 123 ARG A N 1
ATOM 980 C CA . ARG A 1 123 ? 0.027 6.505 20.908 1.00 91.44 123 ARG A CA 1
ATOM 981 C C . ARG A 1 123 ? -0.714 7.587 20.156 1.00 91.44 123 ARG A C 1
ATOM 983 O O . ARG A 1 123 ? -1.134 8.593 20.721 1.00 91.44 123 ARG A O 1
ATOM 990 N N . ILE A 1 124 ? -0.971 7.326 18.883 1.00 94.44 124 ILE A N 1
ATOM 991 C CA . ILE A 1 124 ? -1.963 8.060 18.103 1.00 94.44 124 ILE A CA 1
ATOM 992 C C . ILE A 1 124 ? -3.313 7.390 18.342 1.00 94.44 124 ILE A C 1
ATOM 994 O O . ILE A 1 124 ? -3.457 6.191 18.111 1.00 94.44 124 ILE A O 1
ATOM 998 N N . VAL A 1 125 ? -4.307 8.163 18.772 1.00 96.50 125 VAL A N 1
ATOM 999 C CA . VAL A 1 125 ? -5.685 7.697 18.949 1.00 96.50 125 VAL A CA 1
ATOM 1000 C C . VAL A 1 125 ? -6.580 8.436 17.963 1.00 96.50 125 VAL A C 1
ATOM 1002 O O . VAL A 1 125 ? -6.720 9.658 18.028 1.00 96.50 125 VAL A O 1
ATOM 1005 N N . PHE A 1 126 ? -7.190 7.686 17.049 1.00 97.31 126 PHE A N 1
ATOM 1006 C CA . PHE A 1 126 ? -8.161 8.168 16.075 1.00 97.31 126 PHE A CA 1
ATOM 1007 C C . PHE A 1 126 ? -9.529 7.560 16.376 1.00 97.31 126 PHE A C 1
ATOM 1009 O O . PHE A 1 126 ? -9.666 6.346 16.454 1.00 97.31 126 PHE A O 1
ATOM 1016 N N . GLU A 1 127 ? -10.549 8.392 16.522 1.00 96.69 127 GLU A N 1
ATOM 1017 C CA . GLU A 1 127 ? -11.922 7.969 16.772 1.00 96.69 127 GLU A CA 1
ATOM 1018 C C . GLU A 1 127 ? -12.837 8.513 15.678 1.00 96.69 127 GLU A C 1
ATOM 1020 O O . GLU A 1 127 ? -12.797 9.704 15.353 1.00 96.69 127 GLU A O 1
ATOM 1025 N N . ARG A 1 128 ? -13.706 7.651 15.150 1.00 95.81 128 ARG A N 1
ATOM 1026 C CA . ARG A 1 128 ? -14.804 8.034 14.269 1.00 95.81 128 ARG A CA 1
ATOM 1027 C C . ARG A 1 128 ? -16.035 7.190 14.547 1.00 95.81 128 ARG A C 1
ATOM 1029 O O . ARG A 1 128 ? -16.003 5.978 14.366 1.00 95.81 128 ARG A O 1
ATOM 1036 N N . ASP A 1 129 ? -17.142 7.856 14.866 1.00 93.19 129 ASP A N 1
ATOM 1037 C CA . ASP A 1 129 ? -18.474 7.243 14.963 1.00 93.19 129 ASP A CA 1
ATOM 1038 C C . ASP A 1 129 ? -18.499 5.938 15.798 1.00 93.19 129 ASP A C 1
ATOM 1040 O O . ASP A 1 129 ? -19.131 4.962 15.404 1.00 93.19 129 ASP A O 1
ATOM 1044 N N . GLY A 1 130 ? -17.784 5.910 16.931 1.00 91.12 130 GLY A N 1
ATOM 1045 C CA . GLY A 1 130 ? -17.687 4.742 17.820 1.00 91.12 130 GLY A CA 1
ATOM 1046 C C . GLY A 1 130 ? -16.568 3.749 17.480 1.00 91.12 130 GLY A C 1
ATOM 1047 O O . GLY A 1 130 ? -16.281 2.868 18.285 1.00 91.12 130 GLY A O 1
ATOM 1048 N N . VAL A 1 131 ? -15.884 3.900 16.343 1.00 96.06 131 VAL A N 1
ATOM 1049 C CA . VAL A 1 131 ? -14.675 3.132 16.006 1.00 96.06 131 VAL A CA 1
ATOM 1050 C C . VAL A 1 131 ? -13.442 3.877 16.500 1.00 96.06 131 VAL A C 1
ATOM 1052 O O . VAL A 1 131 ? -13.239 5.034 16.133 1.00 96.06 131 VAL A O 1
ATOM 1055 N N . VAL A 1 132 ? -12.598 3.212 17.286 1.00 97.12 132 VAL A N 1
ATOM 1056 C CA . VAL A 1 132 ? -11.331 3.750 17.792 1.00 97.12 132 VAL A CA 1
ATOM 1057 C C . VAL A 1 132 ? -10.169 2.945 17.224 1.00 97.12 132 VAL A C 1
ATOM 1059 O O . VAL A 1 132 ? -10.101 1.733 17.401 1.00 97.12 132 VAL A O 1
ATOM 1062 N N . VAL A 1 133 ? -9.234 3.630 16.574 1.00 97.50 133 VAL A N 1
ATOM 1063 C CA . VAL A 1 133 ? -7.944 3.103 16.129 1.00 97.50 133 VAL A CA 1
ATOM 1064 C C . VAL A 1 133 ? -6.861 3.671 17.037 1.00 97.50 133 VAL A C 1
ATOM 1066 O O . VAL A 1 133 ? -6.698 4.890 17.118 1.00 97.50 133 VAL A O 1
ATOM 1069 N N . ARG A 1 134 ? -6.105 2.802 17.708 1.00 96.81 134 ARG A N 1
ATOM 1070 C CA . ARG A 1 134 ? -4.930 3.177 18.504 1.00 96.81 134 ARG A CA 1
ATOM 1071 C C . ARG A 1 134 ? -3.683 2.644 17.822 1.00 96.81 134 ARG A C 1
ATOM 1073 O O . ARG A 1 134 ? -3.625 1.459 17.515 1.00 96.81 134 ARG A O 1
ATOM 1080 N N . VAL A 1 135 ? -2.704 3.508 17.586 1.00 95.88 135 VAL A N 1
ATOM 1081 C CA . VAL A 1 135 ? -1.426 3.149 16.964 1.00 95.88 135 VAL A CA 1
ATOM 1082 C C . VAL A 1 135 ? -0.297 3.534 17.905 1.00 95.88 135 VAL A C 1
ATOM 1084 O O . VAL A 1 135 ? -0.100 4.719 18.167 1.00 95.88 135 VAL A O 1
ATOM 1087 N N . SER A 1 136 ? 0.459 2.547 18.375 1.00 92.38 136 SER A N 1
ATOM 1088 C CA . SER A 1 136 ? 1.687 2.758 19.144 1.00 92.38 136 SER A CA 1
ATOM 1089 C C . SER A 1 136 ? 2.867 2.758 18.176 1.00 92.38 136 SER A C 1
ATOM 1091 O O . SER A 1 136 ? 3.154 1.731 17.566 1.00 92.38 136 SER A O 1
ATOM 1093 N N . LEU A 1 137 ? 3.536 3.899 17.999 1.00 83.44 137 LEU A N 1
ATOM 1094 C CA . LEU A 1 137 ? 4.710 4.010 17.128 1.00 83.44 137 LEU A CA 1
ATOM 1095 C C . LEU A 1 137 ? 5.976 3.916 17.980 1.00 83.44 137 LEU A C 1
ATOM 1097 O O . LEU A 1 137 ? 6.507 4.934 18.412 1.00 83.44 137 LEU A O 1
ATOM 1101 N N . CYS A 1 138 ? 6.465 2.704 18.231 1.00 76.50 138 CYS A N 1
ATOM 1102 C CA . CYS A 1 138 ? 7.731 2.507 18.933 1.00 76.50 138 CYS A CA 1
ATOM 1103 C C . CYS A 1 138 ? 8.809 1.903 18.018 1.00 76.50 138 CYS A C 1
ATOM 1105 O O . CYS A 1 138 ? 8.515 1.280 16.990 1.00 76.50 138 CYS A O 1
ATOM 1107 N N . GLU A 1 139 ? 10.073 2.141 18.378 1.00 73.12 139 GLU A N 1
ATOM 1108 C CA . GLU A 1 139 ? 11.251 1.690 17.637 1.00 73.12 139 GLU A CA 1
ATOM 1109 C C . GLU A 1 139 ? 12.143 0.775 18.491 1.00 73.12 139 GLU A C 1
ATOM 1111 O O . GLU A 1 139 ? 12.307 1.043 19.685 1.00 73.12 139 GLU A O 1
ATOM 1116 N N . PRO A 1 140 ? 12.797 -0.241 17.891 1.00 60.25 140 PRO A N 1
ATOM 1117 C CA . PRO A 1 140 ? 12.586 -0.777 16.541 1.00 60.25 140 PRO A CA 1
ATOM 1118 C C . PRO A 1 140 ? 11.472 -1.852 16.504 1.00 60.25 140 PRO A C 1
ATOM 1120 O O . PRO A 1 140 ? 11.349 -2.653 17.424 1.00 60.25 140 PRO A O 1
ATOM 1123 N N . ASP A 1 141 ? 10.681 -1.876 15.422 1.00 64.50 141 ASP A N 1
ATOM 1124 C CA . ASP A 1 141 ? 9.744 -2.955 15.034 1.00 64.50 141 ASP A CA 1
ATOM 1125 C C . ASP A 1 141 ? 8.668 -3.393 16.053 1.00 64.50 141 ASP A C 1
ATOM 1127 O O . ASP A 1 141 ? 8.253 -4.550 16.071 1.00 64.50 141 ASP A O 1
ATOM 1131 N N . CYS A 1 142 ? 8.155 -2.473 16.871 1.00 76.06 142 CYS A N 1
ATOM 1132 C CA . CYS A 1 142 ? 7.076 -2.760 17.827 1.00 76.06 142 CYS A CA 1
ATOM 1133 C C . CYS A 1 142 ? 5.779 -1.994 17.529 1.00 76.06 142 CYS A C 1
ATOM 1135 O O . CYS A 1 142 ? 4.981 -1.740 18.427 1.00 76.06 142 CYS A O 1
ATOM 1137 N N . THR A 1 143 ? 5.546 -1.609 16.264 1.00 87.38 143 THR A N 1
ATOM 1138 C CA . THR A 1 143 ? 4.306 -0.902 15.918 1.00 87.38 143 THR A CA 1
ATOM 1139 C C . THR A 1 143 ? 3.097 -1.804 16.136 1.00 87.38 143 THR A C 1
ATOM 1141 O O . THR A 1 143 ? 2.896 -2.787 15.425 1.00 87.38 143 THR A O 1
ATOM 1144 N N . GLU A 1 144 ? 2.270 -1.433 17.104 1.00 90.38 144 GLU A N 1
ATOM 1145 C CA . GLU A 1 144 ? 1.029 -2.123 17.429 1.00 90.38 144 GLU A CA 1
ATOM 1146 C C . GLU A 1 144 ? -0.156 -1.264 17.006 1.00 90.38 144 GLU A C 1
ATOM 1148 O O . GLU A 1 144 ? -0.177 -0.049 17.222 1.00 90.38 144 GLU A O 1
ATOM 1153 N N . VAL A 1 145 ? -1.154 -1.906 16.404 1.00 94.69 145 VAL A N 1
ATOM 1154 C CA . VAL A 1 145 ? -2.428 -1.277 16.072 1.00 94.69 145 VAL A CA 1
ATOM 1155 C C . VAL A 1 145 ? -3.567 -2.055 16.710 1.00 94.69 145 VAL A C 1
ATOM 1157 O O . VAL A 1 145 ? -3.679 -3.269 16.550 1.00 94.69 145 VAL A O 1
ATOM 1160 N N . GLU A 1 146 ? -4.428 -1.330 17.408 1.00 95.12 146 GLU A N 1
ATOM 1161 C CA . GLU A 1 146 ? -5.674 -1.832 17.971 1.00 95.12 146 GLU A CA 1
ATOM 1162 C C . GLU A 1 146 ? -6.842 -1.113 17.292 1.00 95.12 146 GLU A C 1
ATOM 1164 O O . GLU A 1 146 ? -6.820 0.109 17.137 1.00 95.12 146 GLU A O 1
ATOM 1169 N N . VAL A 1 147 ? -7.869 -1.864 16.891 1.00 95.69 147 VAL A N 1
ATOM 1170 C CA . VAL A 1 147 ? -9.115 -1.322 16.337 1.00 95.69 147 VAL A CA 1
ATOM 1171 C C . VAL A 1 147 ? -10.269 -1.838 17.186 1.00 95.69 147 VAL A C 1
ATOM 1173 O O . VAL A 1 147 ? -10.466 -3.047 17.288 1.00 95.69 147 VAL A O 1
ATOM 1176 N N . VAL A 1 148 ? -11.014 -0.927 17.808 1.00 93.62 148 VAL A N 1
ATOM 1177 C CA . VAL A 1 148 ? -12.105 -1.235 18.742 1.00 93.62 148 VAL A CA 1
ATOM 1178 C C . VAL A 1 148 ? -13.398 -0.592 18.256 1.00 93.62 148 VAL A C 1
ATOM 1180 O O . VAL A 1 148 ? -13.421 0.597 17.951 1.00 93.62 148 VAL A O 1
ATOM 1183 N N . GLU A 1 149 ? -14.484 -1.364 18.216 1.00 89.50 149 GLU A N 1
ATOM 1184 C CA . GLU A 1 149 ? -15.841 -0.852 18.008 1.00 89.50 149 GLU A CA 1
ATOM 1185 C C . GLU A 1 149 ? -16.531 -0.699 19.371 1.00 89.50 149 GLU A C 1
ATOM 1187 O O . GLU A 1 149 ? -16.711 -1.679 20.096 1.00 89.50 149 GLU A O 1
ATOM 1192 N N . HIS A 1 150 ? -16.912 0.523 19.738 1.00 80.56 150 HIS A N 1
ATOM 1193 C CA . HIS A 1 150 ? -17.784 0.768 20.882 1.00 80.56 150 HIS A CA 1
ATOM 1194 C C . HIS A 1 150 ? -19.244 0.588 20.446 1.00 80.56 150 HIS A C 1
ATOM 1196 O O . HIS A 1 150 ? -19.683 1.216 19.481 1.00 80.56 150 HIS A O 1
ATOM 1202 N N . ALA A 1 151 ? -19.954 -0.311 21.135 1.00 59.06 151 ALA A N 1
ATOM 1203 C CA . ALA A 1 151 ? -21.380 -0.579 20.941 1.00 59.06 151 ALA A CA 1
ATOM 1204 C C . ALA A 1 151 ? -22.265 0.585 21.409 1.00 59.06 151 ALA A C 1
ATOM 1206 O O . ALA A 1 151 ? -21.887 1.251 22.402 1.00 59.06 151 ALA A O 1
#

Secondary structure (DSSP, 8-state):
--HHHHHHHHHHHHHSSS-----TTGGGT-SS--------SSHHHHHHHHHHHHHHHHHTT--GGGS--TTSHHHHHHTS--GGGGGSHHHHHHHHHHHHHHHHHHHS-SS-S-EEEEEETTEEEEEETTEEEEEE--TTT--EEEEEE--

Sequence (151 aa):
MDEGRAKAAAALLLTTPFTPLLFQGEEWAASTPFLYFTAHADPALGKAVSEGRRREFAAFGWNPDKVPDPQDPGTFEQSKLRWEELDQPYHRRMLGWYRDLIAMRRRMPAVARGVKAHVDGDRIVFERDGVVVRVSLCEPDCTEVEVVEHA

pLDDT: mean 92.49, std 8.01, range [59.06, 98.62]